Protein AF-A0A2V7IRA6-F1 (afdb_monomer_lite)

Radius of gyration: 22.28 Å; chains: 1; bounding box: 68×33×55 Å

pLDDT: mean 79.37, std 22.55, range [32.53, 98.31]

Secondary structure (DSSP, 8-state):
-HHHHHHHHHHHHHHHHHHHHHHHHHHHTT-TTHHHHHHHHHHHHHHHHTHHHHTSTTTHHHHHHHHHHHHHH--GGGGGGHHHHHHHHHHHHHHH-SS-----------------------HHHHHHHHTTS--

Structure (mmCIF, N/CA/C/O backbone):
data_AF-A0A2V7IRA6-F1
#
_entry.id   AF-A0A2V7IRA6-F1
#
loop_
_atom_site.group_PDB
_atom_site.id
_atom_site.type_symbol
_atom_site.label_atom_id
_atom_site.label_alt_id
_atom_site.label_comp_id
_atom_site.label_asym_id
_atom_site.label_entity_id
_atom_site.label_seq_id
_atom_site.pdbx_PDB_ins_code
_atom_site.Cartn_x
_atom_site.Cartn_y
_atom_site.Cartn_z
_atom_site.occupancy
_atom_site.B_iso_or_equiv
_atom_site.auth_seq_id
_atom_site.auth_comp_id
_atom_site.auth_asym_id
_atom_site.auth_atom_id
_atom_site.pdbx_PDB_model_num
ATOM 1 N N . MET A 1 1 ? 20.512 -2.013 -10.199 1.00 56.78 1 MET A N 1
ATOM 2 C CA . MET A 1 1 ? 19.152 -2.613 -10.204 1.00 56.78 1 MET A CA 1
ATOM 3 C C . MET A 1 1 ? 18.884 -3.564 -9.032 1.00 56.78 1 MET A C 1
ATOM 5 O O . MET A 1 1 ? 17.781 -3.515 -8.503 1.00 56.78 1 MET A O 1
ATOM 9 N N . ARG A 1 2 ? 19.842 -4.401 -8.581 1.00 58.44 2 ARG A N 1
ATOM 10 C CA . ARG A 1 2 ? 19.643 -5.320 -7.430 1.00 58.44 2 ARG A CA 1
ATOM 11 C C . ARG A 1 2 ? 19.246 -4.588 -6.133 1.00 58.44 2 ARG A C 1
ATOM 13 O O . ARG A 1 2 ? 18.361 -5.053 -5.430 1.00 58.44 2 ARG A O 1
ATOM 20 N N . THR A 1 3 ? 19.830 -3.411 -5.900 1.00 67.44 3 THR A N 1
ATOM 21 C CA . THR A 1 3 ? 19.567 -2.519 -4.756 1.00 67.44 3 THR A CA 1
ATOM 22 C C . THR A 1 3 ? 18.173 -1.888 -4.770 1.00 67.44 3 THR A C 1
ATOM 24 O O . THR A 1 3 ? 17.519 -1.822 -3.735 1.00 67.44 3 THR A O 1
ATOM 27 N N . THR A 1 4 ? 17.675 -1.475 -5.938 1.00 79.31 4 THR A N 1
ATOM 28 C CA . THR A 1 4 ? 16.339 -0.869 -6.092 1.00 79.31 4 THR A CA 1
ATOM 29 C C . THR A 1 4 ? 15.231 -1.893 -5.839 1.00 79.31 4 THR A C 1
ATOM 31 O O . THR A 1 4 ? 14.239 -1.605 -5.176 1.00 79.31 4 THR A O 1
ATOM 34 N N . ARG A 1 5 ? 15.429 -3.136 -6.295 1.00 85.69 5 ARG A N 1
ATOM 35 C CA . ARG A 1 5 ? 14.473 -4.225 -6.065 1.00 85.69 5 ARG A CA 1
ATOM 36 C C . ARG A 1 5 ? 14.426 -4.665 -4.600 1.00 85.69 5 ARG A C 1
ATOM 38 O O . ARG A 1 5 ? 13.337 -4.836 -4.065 1.00 85.69 5 ARG A O 1
ATOM 45 N N . SER A 1 6 ? 15.578 -4.833 -3.946 1.00 88.75 6 SER A N 1
ATOM 46 C CA . SER A 1 6 ? 15.619 -5.153 -2.511 1.00 88.75 6 SER A CA 1
ATOM 47 C C . SER A 1 6 ? 15.025 -4.030 -1.659 1.00 88.75 6 SER A C 1
ATOM 49 O O . SER A 1 6 ? 14.350 -4.305 -0.671 1.00 88.75 6 SER A O 1
ATOM 51 N N . HIS A 1 7 ? 15.224 -2.773 -2.065 1.00 91.50 7 HIS A N 1
ATOM 52 C CA . HIS A 1 7 ? 14.605 -1.627 -1.408 1.00 91.50 7 HIS A CA 1
ATOM 53 C C . HIS A 1 7 ? 13.076 -1.636 -1.548 1.00 91.50 7 HIS A C 1
ATOM 55 O O . HIS A 1 7 ? 12.379 -1.456 -0.553 1.00 91.50 7 HIS A O 1
ATOM 61 N N . LEU A 1 8 ? 12.545 -1.931 -2.740 1.00 93.44 8 LEU A N 1
ATOM 62 C CA . LEU A 1 8 ? 11.100 -2.044 -2.952 1.00 93.44 8 LEU A CA 1
ATOM 63 C C . LEU A 1 8 ? 10.472 -3.174 -2.119 1.00 93.44 8 LEU A C 1
ATOM 65 O O . LEU A 1 8 ? 9.415 -2.973 -1.529 1.00 93.44 8 LEU A O 1
ATOM 69 N N . ILE A 1 9 ? 11.143 -4.326 -1.999 1.00 94.69 9 ILE A N 1
ATOM 70 C CA . ILE A 1 9 ? 10.716 -5.414 -1.097 1.00 94.69 9 ILE A CA 1
ATOM 71 C C . ILE A 1 9 ? 10.638 -4.913 0.349 1.00 94.69 9 ILE A C 1
ATOM 73 O O . ILE A 1 9 ? 9.634 -5.129 1.025 1.00 94.69 9 ILE A O 1
ATOM 77 N N . ALA A 1 10 ? 11.672 -4.212 0.820 1.00 95.06 10 ALA A N 1
ATOM 78 C CA . ALA A 1 10 ? 11.691 -3.670 2.175 1.00 95.06 10 ALA A CA 1
ATOM 79 C C . ALA A 1 10 ? 10.567 -2.643 2.408 1.00 95.06 10 ALA A C 1
ATOM 81 O O . ALA A 1 10 ? 9.932 -2.670 3.462 1.00 95.06 10 ALA A O 1
ATOM 82 N N . LEU A 1 11 ? 10.278 -1.784 1.423 1.00 96.44 11 LEU A N 1
ATOM 83 C CA . LEU A 1 11 ? 9.166 -0.831 1.484 1.00 96.44 11 LEU A CA 1
ATOM 84 C C . LEU A 1 11 ? 7.808 -1.534 1.560 1.00 96.44 11 LEU A C 1
ATOM 86 O O . LEU A 1 11 ? 7.005 -1.197 2.426 1.00 96.44 11 LEU A O 1
ATOM 90 N N . LEU A 1 12 ? 7.556 -2.524 0.699 1.00 97.56 12 LEU A N 1
ATOM 91 C CA . LEU A 1 12 ? 6.306 -3.293 0.709 1.00 97.56 12 LEU A CA 1
ATOM 92 C C . LEU A 1 12 ? 6.109 -4.017 2.045 1.00 97.56 12 LEU A C 1
ATOM 94 O O . LEU A 1 12 ? 5.032 -3.939 2.638 1.00 97.56 12 LEU A O 1
ATOM 98 N N . ARG A 1 13 ? 7.174 -4.611 2.589 1.00 97.50 13 ARG A N 1
ATOM 99 C CA . ARG A 1 13 ? 7.142 -5.227 3.918 1.00 97.50 13 ARG A CA 1
ATOM 100 C C . ARG A 1 13 ? 6.831 -4.213 5.019 1.00 97.50 13 ARG A C 1
ATOM 102 O O . ARG A 1 13 ? 6.001 -4.486 5.886 1.00 97.50 13 ARG A O 1
ATOM 109 N N . ALA A 1 14 ? 7.458 -3.036 4.984 1.00 97.69 14 ALA A N 1
ATOM 110 C CA . ALA A 1 14 ? 7.208 -1.967 5.951 1.00 97.69 14 ALA A CA 1
ATOM 111 C C . ALA A 1 14 ? 5.759 -1.453 5.879 1.00 97.69 14 ALA A C 1
ATOM 113 O O . ALA A 1 14 ? 5.132 -1.247 6.919 1.00 97.69 14 ALA A O 1
ATOM 114 N N . ILE A 1 15 ? 5.199 -1.314 4.671 1.00 98.31 15 ILE A N 1
ATOM 115 C CA . ILE A 1 15 ? 3.780 -0.988 4.464 1.00 98.31 15 ILE A CA 1
ATOM 116 C C . ILE A 1 15 ? 2.901 -2.069 5.095 1.00 98.31 15 ILE A C 1
ATOM 118 O O . ILE A 1 15 ? 2.003 -1.739 5.866 1.00 98.31 15 ILE A O 1
ATOM 122 N N . GLY A 1 16 ? 3.179 -3.349 4.824 1.00 98.12 16 GLY A N 1
ATOM 123 C CA . GLY A 1 16 ? 2.429 -4.470 5.392 1.00 98.12 16 GLY A CA 1
ATOM 124 C C . GLY A 1 16 ? 2.450 -4.488 6.924 1.00 98.12 16 GLY A C 1
ATOM 125 O O . GLY A 1 16 ? 1.405 -4.661 7.553 1.00 98.12 16 GLY A O 1
ATOM 126 N N . GLN A 1 17 ? 3.612 -4.243 7.535 1.00 98.25 17 GLN A N 1
ATOM 127 C CA . GLN A 1 17 ? 3.756 -4.154 8.992 1.00 98.25 17 GLN A CA 1
ATOM 128 C C . GLN A 1 17 ? 2.999 -2.957 9.579 1.00 98.25 17 GLN A C 1
ATOM 130 O O . GLN A 1 17 ? 2.259 -3.115 10.550 1.00 98.25 17 GLN A O 1
ATOM 135 N N . GLN A 1 18 ? 3.145 -1.768 8.989 1.00 98.19 18 GLN A N 1
ATOM 136 C CA . GLN A 1 18 ? 2.459 -0.565 9.464 1.00 98.19 18 GLN A CA 1
ATOM 137 C C . GLN A 1 18 ? 0.939 -0.685 9.314 1.00 98.19 18 GLN A C 1
ATOM 139 O O . GLN A 1 18 ? 0.203 -0.307 10.223 1.00 98.19 18 GLN A O 1
ATOM 144 N N . ALA A 1 19 ? 0.469 -1.240 8.197 1.00 98.00 19 ALA A N 1
ATOM 145 C CA . ALA A 1 19 ? -0.948 -1.475 7.955 1.00 98.00 19 ALA A CA 1
ATOM 146 C C . ALA A 1 19 ? -1.514 -2.529 8.915 1.00 98.00 19 ALA A C 1
ATOM 148 O O . ALA A 1 19 ? -2.632 -2.366 9.389 1.00 98.00 19 ALA A O 1
ATOM 149 N N . GLY A 1 20 ? -0.732 -3.558 9.264 1.00 98.12 20 GLY A N 1
ATOM 150 C CA . GLY A 1 20 ? -1.092 -4.524 10.304 1.00 98.12 20 GLY A CA 1
ATOM 151 C C . GLY A 1 20 ? -1.267 -3.881 11.676 1.00 98.12 20 GLY A C 1
ATOM 152 O O . GLY A 1 20 ? -2.318 -4.049 12.282 1.00 98.12 20 GLY A O 1
ATOM 153 N N . ARG A 1 21 ? -0.302 -3.064 12.119 1.00 98.12 21 ARG A N 1
ATOM 154 C CA . ARG A 1 21 ? -0.420 -2.330 13.392 1.00 98.12 21 ARG A CA 1
ATOM 155 C C . ARG A 1 21 ? -1.655 -1.433 13.430 1.00 98.12 21 ARG A C 1
ATOM 157 O O . ARG A 1 21 ? -2.399 -1.454 14.403 1.00 98.12 21 ARG A O 1
ATOM 164 N N . LEU A 1 22 ? -1.897 -0.684 12.352 1.00 97.94 22 LEU A N 1
ATOM 165 C CA . LEU A 1 22 ? -3.089 0.155 12.240 1.00 97.94 22 LEU A CA 1
ATOM 166 C C . LEU A 1 22 ? -4.370 -0.681 12.229 1.00 97.94 22 LEU A C 1
ATOM 168 O O . LEU A 1 22 ? -5.328 -0.296 12.882 1.00 97.94 22 LEU A O 1
ATOM 172 N N . ALA A 1 23 ? -4.402 -1.820 11.536 1.00 97.94 23 ALA A N 1
ATOM 173 C CA . ALA A 1 23 ? -5.557 -2.711 11.559 1.00 97.94 23 ALA A CA 1
ATOM 174 C C . ALA A 1 23 ? -5.840 -3.224 12.980 1.00 97.94 23 ALA A C 1
ATOM 176 O O . ALA A 1 23 ? -6.986 -3.194 13.412 1.00 97.94 23 ALA A O 1
ATOM 177 N N . ASP A 1 24 ? -4.817 -3.618 13.737 1.00 98.06 24 ASP A N 1
ATOM 178 C CA . ASP A 1 24 ? -5.005 -4.072 15.119 1.00 98.06 24 ASP A CA 1
ATOM 179 C C . ASP A 1 24 ? -5.560 -2.952 16.015 1.00 98.06 24 ASP A C 1
ATOM 181 O O . ASP A 1 24 ? -6.464 -3.185 16.815 1.00 98.06 24 ASP A O 1
ATOM 185 N N . GLU A 1 25 ? -5.052 -1.725 15.874 1.00 97.81 25 GLU A N 1
ATOM 186 C CA . GLU A 1 25 ? -5.556 -0.560 16.612 1.00 97.81 25 GLU A CA 1
ATOM 187 C C . GLU A 1 25 ? -6.998 -0.207 16.233 1.00 97.81 25 GLU A C 1
ATOM 189 O O . GLU A 1 25 ? -7.833 -0.019 17.116 1.00 97.81 25 GLU A O 1
ATOM 194 N N . LEU A 1 26 ? -7.288 -0.129 14.931 1.00 97.62 26 LEU A N 1
ATOM 195 C CA . LEU A 1 26 ? -8.607 0.222 14.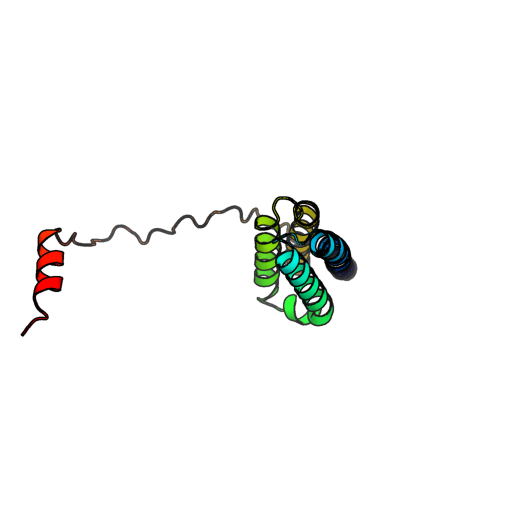400 1.00 97.62 26 LEU A CA 1
ATOM 196 C C . LEU A 1 26 ? -9.649 -0.842 14.747 1.00 97.62 26 LEU A C 1
ATOM 198 O O . LEU A 1 26 ? -10.786 -0.495 15.042 1.00 97.62 26 LEU A O 1
ATOM 202 N N . GLY A 1 27 ? -9.258 -2.119 14.755 1.00 96.50 27 GLY A N 1
ATOM 203 C CA . GLY A 1 27 ? -10.124 -3.222 15.164 1.00 96.50 27 GLY A CA 1
ATOM 204 C C . GLY A 1 27 ? -10.510 -3.134 16.640 1.00 96.50 27 GLY A C 1
ATOM 205 O O . GLY A 1 27 ? -11.675 -3.320 16.972 1.00 96.50 27 GLY A O 1
ATOM 206 N N . ARG A 1 28 ? -9.570 -2.771 17.527 1.00 97.31 28 ARG A N 1
ATOM 207 C CA . ARG A 1 28 ? -9.867 -2.563 18.959 1.00 97.31 28 ARG A CA 1
ATOM 208 C C . ARG A 1 28 ? -10.790 -1.375 19.216 1.00 97.31 28 ARG A C 1
ATOM 210 O O . ARG A 1 28 ? -11.502 -1.381 20.211 1.00 97.31 28 ARG A O 1
ATOM 217 N N . SER A 1 29 ? -10.741 -0.352 18.366 1.00 96.31 29 SER A N 1
ATOM 218 C CA . SER A 1 29 ? -11.606 0.826 18.473 1.00 96.31 29 SER A CA 1
ATOM 219 C C . SER A 1 29 ? -12.861 0.749 17.598 1.00 96.31 29 SER A C 1
ATOM 221 O O . SER A 1 29 ? -13.536 1.766 17.468 1.00 96.31 29 SER A O 1
ATOM 223 N N . GLU A 1 30 ? -13.129 -0.396 16.956 1.00 94.19 30 GLU A N 1
ATOM 224 C CA . GLU A 1 30 ? -14.241 -0.603 16.009 1.00 94.19 30 GLU A CA 1
ATOM 225 C C . GLU A 1 30 ? -14.334 0.487 14.923 1.00 94.19 30 GLU A C 1
ATOM 227 O O . GLU A 1 30 ? -15.408 0.900 14.483 1.00 94.19 30 GLU A O 1
ATOM 232 N N . ASP A 1 31 ? -13.180 0.987 14.478 1.00 97.00 31 ASP A N 1
ATOM 233 C CA . ASP A 1 31 ? -13.115 2.069 13.503 1.00 97.00 31 ASP A CA 1
ATOM 234 C C . ASP A 1 31 ? -13.456 1.540 12.101 1.00 97.00 31 ASP A C 1
ATOM 236 O O . ASP A 1 31 ? -12.922 0.529 11.635 1.00 97.00 31 ASP A O 1
ATOM 240 N N . TRP A 1 32 ? -14.319 2.267 11.391 1.00 96.19 32 TRP A N 1
ATOM 241 C CA . TRP A 1 32 ? -14.772 1.931 10.040 1.00 96.19 32 TRP A CA 1
ATOM 242 C C . TRP A 1 32 ? -13.632 1.831 9.009 1.00 96.19 32 TR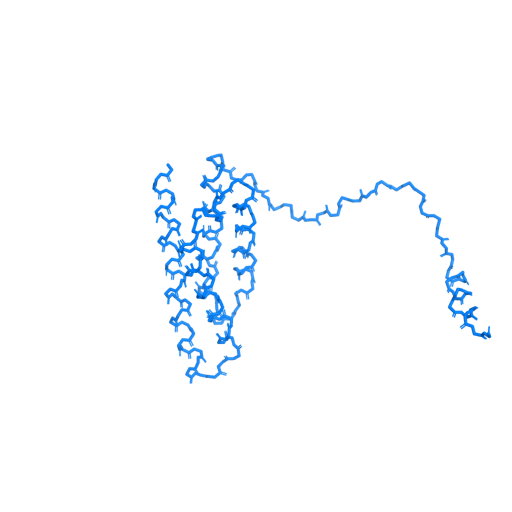P A C 1
ATOM 244 O O . TRP A 1 32 ? -13.825 1.235 7.949 1.00 96.19 32 TRP A O 1
ATOM 254 N N . GLN A 1 33 ? -12.447 2.391 9.285 1.00 96.94 33 GLN A N 1
ATOM 255 C CA . GLN A 1 33 ? -11.257 2.279 8.433 1.00 96.94 33 GLN A CA 1
ATOM 256 C C . GLN A 1 33 ? -10.512 0.941 8.597 1.00 96.94 33 GLN A C 1
ATOM 258 O O . GLN A 1 33 ? -9.586 0.671 7.821 1.00 96.94 33 GLN A O 1
ATOM 263 N N . TYR A 1 34 ? -10.899 0.092 9.559 1.00 97.38 34 TYR A N 1
ATOM 264 C CA . TYR A 1 34 ? -10.293 -1.225 9.787 1.00 97.38 34 TYR A CA 1
ATOM 265 C C . TYR A 1 34 ? -10.183 -2.077 8.504 1.00 97.38 34 TYR A C 1
ATOM 267 O O . TYR A 1 34 ? -9.067 -2.502 8.179 1.00 97.38 34 TYR A O 1
ATOM 275 N N . PRO A 1 35 ? -11.250 -2.267 7.697 1.00 97.94 35 PRO A N 1
ATOM 276 C CA . PRO A 1 35 ? -11.166 -3.079 6.483 1.00 97.94 35 PRO A CA 1
ATOM 277 C C . PRO A 1 35 ? -10.165 -2.525 5.462 1.00 97.94 35 PRO A C 1
ATOM 279 O O . PRO A 1 35 ? -9.487 -3.287 4.775 1.00 97.94 35 PRO A O 1
ATOM 282 N N . SER A 1 36 ? -10.018 -1.199 5.380 1.00 97.44 36 SER A N 1
ATOM 283 C CA . SER A 1 36 ? -9.040 -0.569 4.490 1.00 97.44 36 SER A CA 1
ATOM 284 C C . SER A 1 36 ? -7.600 -0.849 4.929 1.00 97.44 36 SER A C 1
ATOM 286 O O . SER A 1 36 ? -6.756 -1.131 4.079 1.00 97.44 36 SER A O 1
ATOM 288 N N . ALA A 1 37 ? -7.311 -0.825 6.234 1.00 97.75 37 ALA A N 1
ATOM 289 C CA . ALA A 1 37 ? -5.992 -1.193 6.752 1.00 97.75 37 ALA A CA 1
ATOM 290 C C . ALA A 1 37 ? -5.662 -2.670 6.464 1.00 97.75 37 ALA A C 1
ATOM 292 O O . ALA A 1 37 ? -4.558 -2.980 6.007 1.00 97.75 37 ALA A O 1
ATOM 293 N N . VAL A 1 38 ? -6.637 -3.569 6.641 1.00 98.25 38 VAL A N 1
ATOM 294 C CA . VAL A 1 38 ? -6.496 -4.997 6.307 1.00 98.25 38 VAL A CA 1
ATOM 295 C C . VAL A 1 38 ? -6.232 -5.198 4.813 1.00 98.25 38 VAL A C 1
ATOM 297 O O . VAL A 1 38 ? -5.309 -5.928 4.449 1.00 98.25 38 VAL A O 1
ATOM 300 N N . ALA A 1 39 ? -6.980 -4.514 3.943 1.00 98.06 39 ALA A N 1
ATOM 301 C CA . ALA A 1 39 ? -6.790 -4.601 2.497 1.00 98.06 39 ALA A CA 1
ATOM 302 C C . ALA A 1 39 ? -5.403 -4.099 2.067 1.00 98.06 39 ALA A C 1
ATOM 304 O O . ALA A 1 39 ? -4.715 -4.768 1.297 1.00 98.06 39 ALA A O 1
ATOM 305 N N . ILE A 1 40 ? -4.946 -2.956 2.597 1.00 98.00 40 ILE A N 1
ATOM 306 C CA . ILE A 1 40 ? -3.602 -2.431 2.299 1.00 98.00 40 ILE A CA 1
ATOM 307 C C . ILE A 1 40 ? -2.525 -3.429 2.736 1.00 98.00 40 ILE A C 1
ATOM 309 O O . ILE A 1 40 ? -1.585 -3.675 1.978 1.00 98.00 40 ILE A O 1
ATOM 313 N N . ARG A 1 41 ? -2.673 -4.047 3.915 1.00 98.19 41 ARG A N 1
ATOM 314 C CA . ARG A 1 41 ? -1.757 -5.098 4.377 1.00 98.19 41 ARG A CA 1
ATOM 315 C C . ARG A 1 41 ? -1.727 -6.283 3.411 1.00 98.19 41 ARG A C 1
ATOM 317 O O . ARG A 1 41 ? -0.640 -6.708 3.029 1.00 98.19 41 ARG A O 1
ATOM 324 N N . ALA A 1 42 ? -2.889 -6.807 3.026 1.00 98.19 42 ALA A N 1
ATOM 325 C CA . ALA A 1 42 ? -2.984 -7.956 2.126 1.00 98.19 42 ALA A CA 1
ATOM 326 C C . ALA A 1 42 ? -2.318 -7.665 0.773 1.00 98.19 42 ALA A C 1
ATOM 328 O O . ALA A 1 42 ? -1.466 -8.434 0.331 1.00 98.19 42 ALA A O 1
ATOM 329 N N . HIS A 1 43 ? -2.620 -6.510 0.174 1.00 97.44 43 HIS A N 1
ATOM 330 C CA . HIS A 1 43 ? -2.003 -6.088 -1.081 1.00 97.44 43 HIS A CA 1
ATOM 331 C C . HIS A 1 43 ? -0.487 -5.917 -0.962 1.00 97.44 43 HIS A C 1
ATOM 333 O O . HIS A 1 43 ? 0.244 -6.360 -1.840 1.00 97.44 43 HIS A O 1
ATOM 339 N N . ALA A 1 44 ? 0.011 -5.320 0.124 1.00 97.38 44 ALA A N 1
ATOM 340 C CA . ALA A 1 44 ? 1.447 -5.141 0.316 1.00 97.38 44 ALA A CA 1
ATOM 341 C C . ALA A 1 44 ? 2.197 -6.485 0.372 1.00 97.38 44 ALA A C 1
ATOM 343 O O . ALA A 1 44 ? 3.231 -6.634 -0.280 1.00 97.38 44 ALA A O 1
ATOM 344 N N . LEU A 1 45 ? 1.646 -7.473 1.086 1.00 96.38 45 LEU A N 1
ATOM 345 C CA . LEU A 1 45 ? 2.209 -8.826 1.161 1.00 96.38 45 LEU A CA 1
ATOM 346 C C . LEU A 1 45 ? 2.123 -9.564 -0.182 1.00 96.38 45 LEU A C 1
ATOM 348 O O . LEU A 1 45 ? 3.072 -10.237 -0.583 1.00 96.38 45 LEU A O 1
ATOM 352 N N . GLU A 1 46 ? 1.010 -9.412 -0.902 1.00 96.38 46 GLU A N 1
ATOM 353 C CA . GLU A 1 46 ? 0.833 -9.990 -2.236 1.00 96.38 46 GLU A CA 1
ATOM 354 C C . GLU A 1 46 ? 1.856 -9.424 -3.231 1.00 96.38 46 GLU A C 1
ATOM 356 O O . GLU A 1 46 ? 2.506 -10.182 -3.955 1.00 96.38 46 GLU A O 1
ATOM 361 N N . TYR A 1 47 ? 2.033 -8.100 -3.251 1.00 95.19 47 TYR A N 1
ATOM 362 C CA . TYR A 1 47 ? 3.013 -7.438 -4.108 1.00 95.19 47 TYR A CA 1
ATOM 363 C C . TYR A 1 47 ? 4.443 -7.827 -3.737 1.00 95.19 47 TYR A C 1
ATOM 365 O O . TYR A 1 47 ? 5.261 -7.998 -4.636 1.00 95.19 47 TYR A O 1
ATOM 373 N N . GLU A 1 48 ? 4.749 -7.990 -2.445 1.00 95.12 48 GLU A N 1
ATOM 374 C CA . GLU A 1 48 ? 6.056 -8.468 -1.984 1.00 95.12 48 GLU A CA 1
ATOM 375 C C . GLU A 1 48 ? 6.343 -9.879 -2.522 1.00 95.12 48 GLU A C 1
ATOM 377 O O . GLU A 1 48 ? 7.396 -10.105 -3.126 1.00 95.12 48 GLU A O 1
ATOM 382 N N . HIS A 1 49 ? 5.397 -10.810 -2.354 1.00 94.06 49 HIS A N 1
ATOM 383 C CA . HIS A 1 49 ? 5.554 -12.207 -2.766 1.00 94.06 49 HIS A CA 1
ATOM 384 C C . HIS A 1 49 ? 5.640 -12.360 -4.291 1.00 94.06 49 HIS A C 1
ATOM 386 O O . HIS A 1 49 ? 6.475 -13.102 -4.807 1.00 94.06 49 HIS A O 1
ATOM 392 N N . ASN A 1 50 ? 4.823 -11.598 -5.021 1.00 92.94 50 ASN A N 1
ATOM 393 C CA . ASN A 1 50 ? 4.690 -11.691 -6.476 1.00 92.94 50 ASN A CA 1
ATOM 394 C C . ASN A 1 50 ? 5.430 -10.570 -7.218 1.00 92.94 50 ASN A C 1
ATOM 396 O O . ASN A 1 50 ? 5.101 -10.246 -8.364 1.00 92.94 50 ASN A O 1
ATOM 400 N N . LEU A 1 51 ? 6.444 -9.963 -6.592 1.00 91.56 51 LEU A N 1
ATOM 401 C CA . LEU A 1 51 ? 7.064 -8.744 -7.110 1.00 91.56 51 LEU A CA 1
ATOM 402 C C . LEU A 1 51 ? 7.649 -8.916 -8.519 1.00 91.56 51 LEU A C 1
ATOM 404 O O . LEU A 1 51 ? 7.556 -8.004 -9.334 1.00 91.56 51 LEU A O 1
ATOM 408 N N . SER A 1 52 ? 8.225 -10.083 -8.839 1.00 90.00 52 SER A N 1
ATOM 409 C CA . SER A 1 52 ? 8.718 -10.386 -10.197 1.00 90.00 52 SER A CA 1
ATOM 410 C C . SER A 1 52 ? 7.632 -10.197 -11.255 1.00 90.00 52 SER A C 1
ATOM 412 O O . SER A 1 52 ? 7.889 -9.603 -12.298 1.00 90.00 52 SER A O 1
ATOM 414 N N . THR A 1 53 ? 6.432 -10.703 -10.970 1.00 89.44 53 THR A N 1
ATOM 415 C CA . THR A 1 53 ? 5.279 -10.668 -11.870 1.00 89.44 53 THR A CA 1
ATOM 416 C C . THR A 1 53 ? 4.823 -9.234 -12.078 1.00 89.44 53 THR A C 1
ATOM 418 O O . THR A 1 53 ? 4.637 -8.800 -13.210 1.00 89.44 53 THR A O 1
ATOM 421 N N . TYR A 1 54 ? 4.725 -8.463 -10.995 1.00 89.00 54 TYR A N 1
ATOM 422 C CA . TYR A 1 54 ? 4.298 -7.069 -11.064 1.00 89.00 54 TYR A CA 1
ATOM 423 C C . TYR A 1 54 ? 5.346 -6.129 -11.676 1.00 89.00 54 TYR A C 1
ATOM 425 O O . TYR A 1 54 ? 4.973 -5.115 -12.266 1.00 89.00 54 TYR A O 1
ATOM 433 N N . LEU A 1 55 ? 6.633 -6.476 -11.620 1.00 87.62 55 LEU A N 1
ATOM 434 C CA . LEU A 1 55 ? 7.715 -5.742 -12.286 1.00 87.62 55 LEU A CA 1
ATOM 435 C C . LEU A 1 55 ? 7.948 -6.158 -13.749 1.00 87.62 55 LEU A C 1
ATOM 437 O O . LEU A 1 55 ? 8.848 -5.619 -14.396 1.00 87.62 55 LEU A O 1
ATOM 441 N N . GLY A 1 56 ? 7.157 -7.094 -14.279 1.00 83.62 56 GLY A N 1
ATOM 442 C CA . GLY A 1 56 ? 7.186 -7.474 -15.687 1.00 83.62 56 GLY A CA 1
ATOM 443 C C . GLY A 1 56 ? 6.946 -6.299 -16.648 1.00 83.62 56 GLY A C 1
ATOM 444 O O . GLY A 1 56 ? 6.466 -5.218 -16.285 1.00 83.62 56 GLY A O 1
ATOM 445 N N . ARG A 1 57 ? 7.296 -6.502 -17.924 1.00 65.81 57 ARG A N 1
ATOM 446 C CA . ARG A 1 57 ? 7.111 -5.489 -18.974 1.00 65.81 57 ARG A CA 1
ATOM 447 C C . ARG A 1 57 ? 5.619 -5.142 -19.088 1.00 65.81 57 ARG A C 1
ATOM 449 O O . ARG A 1 57 ? 4.801 -6.017 -19.334 1.00 65.81 57 ARG A O 1
ATOM 456 N N . GLY A 1 58 ? 5.277 -3.866 -18.905 1.00 72.00 58 GLY A N 1
ATOM 457 C CA . GLY A 1 58 ? 3.899 -3.360 -18.987 1.00 72.00 58 GLY A CA 1
ATOM 458 C C . GLY A 1 58 ? 3.102 -3.392 -17.675 1.00 72.00 58 GLY A C 1
ATOM 459 O O . GLY A 1 58 ? 2.141 -2.638 -17.550 1.00 72.00 58 GLY A O 1
ATOM 460 N N . SER A 1 59 ? 3.511 -4.169 -16.666 1.00 84.44 59 SER A N 1
ATOM 461 C CA . SER A 1 59 ? 2.789 -4.263 -15.385 1.00 84.44 59 SER A CA 1
ATOM 462 C C . SER A 1 59 ? 3.294 -3.287 -14.320 1.00 84.44 59 SER A C 1
ATOM 464 O O . SER A 1 59 ? 2.519 -2.880 -13.454 1.00 84.44 59 SER A O 1
ATOM 466 N N . ALA A 1 60 ? 4.557 -2.857 -14.385 1.00 89.81 60 ALA A N 1
ATOM 467 C CA . ALA A 1 60 ? 5.119 -1.963 -13.372 1.00 89.81 60 ALA A CA 1
ATOM 468 C C . ALA A 1 60 ? 4.454 -0.572 -13.319 1.00 89.81 60 ALA A C 1
ATOM 470 O O . ALA A 1 60 ? 4.166 -0.113 -12.212 1.00 89.81 60 ALA A O 1
ATOM 471 N N . PRO A 1 61 ? 4.118 0.093 -14.449 1.00 91.25 61 PRO A N 1
ATOM 472 C CA . PRO A 1 61 ? 3.346 1.337 -14.400 1.00 91.25 61 PRO A CA 1
ATOM 473 C C . PRO A 1 61 ? 1.962 1.143 -13.768 1.00 91.25 61 PRO A C 1
ATOM 475 O O . PRO A 1 61 ? 1.492 2.004 -13.026 1.00 91.25 61 PRO A O 1
ATOM 478 N N . ALA A 1 62 ? 1.328 -0.011 -14.006 1.00 91.50 62 ALA A N 1
ATOM 479 C CA . ALA A 1 62 ? 0.045 -0.345 -13.398 1.00 91.50 62 ALA A CA 1
ATOM 480 C C . ALA A 1 62 ? 0.174 -0.568 -11.882 1.00 91.50 62 ALA A C 1
ATOM 482 O O . ALA A 1 62 ? -0.656 -0.065 -11.125 1.00 91.50 62 ALA A O 1
ATOM 483 N N . LEU A 1 63 ? 1.224 -1.262 -11.422 1.00 93.75 63 LEU A N 1
ATOM 484 C CA . LEU A 1 63 ? 1.516 -1.402 -9.992 1.00 93.75 63 LEU A CA 1
ATOM 485 C C . LEU A 1 63 ? 1.766 -0.032 -9.344 1.00 93.75 63 LEU A C 1
ATOM 487 O O . LEU A 1 63 ? 1.158 0.274 -8.320 1.00 93.75 63 LEU A O 1
ATOM 491 N N . ALA A 1 64 ? 2.599 0.812 -9.957 1.00 94.44 64 ALA A N 1
ATOM 492 C CA . ALA A 1 64 ? 2.875 2.153 -9.450 1.00 94.44 64 ALA A CA 1
ATOM 493 C C . ALA A 1 64 ? 1.592 2.996 -9.336 1.00 94.44 64 ALA A C 1
ATOM 495 O O . ALA A 1 64 ? 1.348 3.605 -8.297 1.00 94.44 64 ALA A O 1
ATOM 496 N N . SER A 1 65 ? 0.729 2.968 -10.357 1.00 94.44 65 SER A N 1
ATOM 497 C CA . SER A 1 65 ? -0.559 3.674 -10.334 1.00 94.44 65 SER A CA 1
ATOM 498 C C . SER A 1 65 ? -1.495 3.160 -9.232 1.00 94.44 65 SER A C 1
ATOM 500 O O . SER A 1 65 ? -2.157 3.958 -8.566 1.00 94.44 65 SER A O 1
ATOM 502 N N . ARG A 1 66 ? -1.533 1.842 -8.984 1.00 95.38 66 ARG A N 1
ATOM 503 C CA . ARG A 1 66 ? -2.317 1.258 -7.880 1.00 95.38 66 ARG A CA 1
ATOM 504 C C . ARG A 1 66 ? -1.812 1.728 -6.519 1.00 95.38 66 ARG A C 1
ATOM 506 O O . ARG A 1 66 ? -2.625 2.154 -5.703 1.00 95.38 66 ARG A O 1
ATOM 513 N N . LEU A 1 67 ? -0.498 1.688 -6.297 1.00 96.50 67 LEU A N 1
ATOM 514 C CA . LEU A 1 67 ? 0.125 2.136 -5.048 1.00 96.50 67 LEU A CA 1
ATOM 515 C C . LEU A 1 67 ? -0.143 3.625 -4.787 1.00 96.50 67 LEU A C 1
ATOM 517 O O . LEU A 1 67 ? -0.530 3.996 -3.680 1.00 96.50 67 LEU A O 1
ATOM 521 N N . ASP A 1 68 ? -0.022 4.471 -5.812 1.00 96.00 68 ASP A N 1
ATOM 522 C CA . ASP A 1 68 ? -0.270 5.910 -5.680 1.00 96.00 68 ASP A CA 1
ATOM 523 C C . ASP A 1 68 ? -1.758 6.221 -5.438 1.00 96.00 68 ASP A C 1
ATOM 525 O O . ASP A 1 68 ? -2.109 7.049 -4.596 1.00 96.00 68 ASP A O 1
ATOM 529 N N . ARG A 1 69 ? -2.667 5.476 -6.084 1.00 95.12 69 ARG A N 1
ATOM 530 C CA . ARG A 1 69 ? -4.108 5.571 -5.803 1.00 95.12 69 ARG A CA 1
ATOM 531 C C . ARG A 1 69 ? -4.433 5.151 -4.370 1.00 95.12 69 ARG A C 1
ATOM 533 O O . ARG A 1 69 ? -5.212 5.833 -3.710 1.00 95.12 69 ARG A O 1
ATOM 540 N N . GLN A 1 70 ? -3.836 4.069 -3.866 1.00 96.00 70 GLN A N 1
ATOM 541 C CA . GLN A 1 70 ? -3.990 3.675 -2.461 1.00 96.00 70 GLN A CA 1
ATOM 542 C C . GLN A 1 70 ? -3.486 4.781 -1.525 1.00 96.00 70 GLN A C 1
ATOM 544 O O . GLN A 1 70 ? -4.186 5.134 -0.578 1.00 96.00 70 GLN A O 1
ATOM 549 N N . ALA A 1 71 ? -2.337 5.392 -1.831 1.00 95.38 71 ALA A N 1
ATOM 550 C CA . ALA A 1 71 ? -1.804 6.519 -1.068 1.00 95.38 71 ALA A CA 1
ATOM 551 C C . ALA A 1 71 ? -2.770 7.718 -1.042 1.00 95.38 71 ALA A C 1
ATOM 553 O O . ALA A 1 71 ? -2.950 8.349 0.001 1.00 95.38 71 ALA A O 1
ATOM 554 N N . ALA A 1 72 ? -3.415 8.031 -2.169 1.00 94.62 72 ALA A N 1
ATOM 555 C CA . ALA A 1 72 ? -4.393 9.114 -2.262 1.00 94.62 72 ALA A CA 1
ATOM 556 C C . ALA A 1 72 ? -5.655 8.857 -1.418 1.00 94.62 72 ALA A C 1
ATOM 558 O O . ALA A 1 72 ? -6.232 9.803 -0.883 1.00 94.62 72 ALA A O 1
ATOM 559 N N . LEU A 1 73 ? -6.055 7.591 -1.265 1.00 94.00 73 LEU A N 1
ATOM 560 C CA . LEU A 1 73 ? -7.209 7.181 -0.457 1.00 94.00 73 LEU A CA 1
ATOM 561 C C . LEU A 1 73 ? -6.896 7.096 1.047 1.00 94.00 73 LEU A C 1
ATOM 563 O O . LEU A 1 73 ? -7.813 7.102 1.871 1.00 94.00 73 LEU A O 1
ATOM 567 N N . CYS A 1 74 ? -5.617 7.050 1.431 1.00 95.44 74 CYS A N 1
ATOM 568 C CA . CYS A 1 74 ? -5.203 7.072 2.830 1.00 95.44 74 CYS A CA 1
ATOM 569 C C . CYS A 1 74 ? -5.504 8.434 3.476 1.00 95.44 74 CYS A C 1
ATOM 571 O O . CYS A 1 74 ? -4.780 9.416 3.299 1.00 95.44 74 CYS A O 1
ATOM 573 N N . THR A 1 75 ? -6.565 8.472 4.280 1.00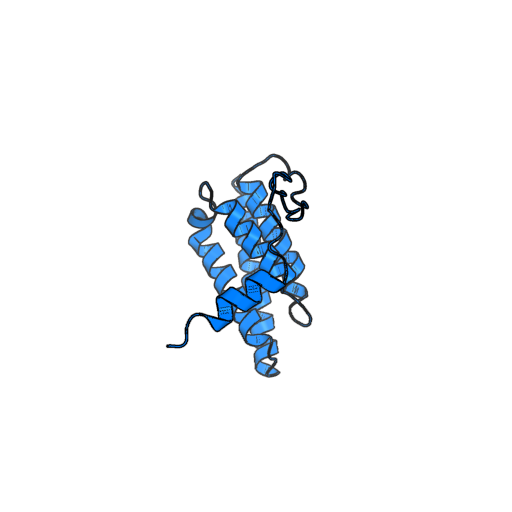 94.25 75 THR A N 1
ATOM 574 C CA . THR A 1 75 ? -7.018 9.647 5.036 1.00 94.25 75 THR A CA 1
ATOM 575 C C . THR A 1 75 ? -7.183 9.315 6.519 1.00 94.25 75 THR A C 1
ATOM 577 O O . THR A 1 75 ? -7.194 8.143 6.906 1.00 94.25 75 THR A O 1
ATOM 580 N N . ARG A 1 76 ? -7.311 10.352 7.361 1.00 95.50 76 ARG A N 1
ATOM 581 C CA . ARG A 1 76 ? -7.493 10.231 8.819 1.00 95.50 76 ARG A CA 1
ATOM 582 C C . ARG A 1 76 ? -6.461 9.288 9.452 1.00 95.50 76 ARG A C 1
ATOM 584 O O . ARG A 1 76 ? -5.266 9.569 9.385 1.00 95.50 76 ARG A O 1
ATOM 591 N N . ARG A 1 77 ? -6.891 8.161 10.030 1.00 96.38 77 ARG A N 1
ATOM 592 C CA . ARG A 1 77 ? -6.011 7.233 10.751 1.00 96.38 77 ARG A CA 1
ATOM 593 C C . ARG A 1 77 ? -5.063 6.457 9.839 1.00 96.38 77 ARG A C 1
ATOM 595 O O . ARG A 1 77 ? -4.063 5.933 10.317 1.00 96.38 77 ARG A O 1
ATOM 602 N N . LEU A 1 78 ? -5.324 6.439 8.532 1.00 97.12 78 LEU A N 1
ATOM 603 C CA . LEU A 1 78 ? -4.470 5.793 7.532 1.00 97.12 78 LEU A CA 1
ATOM 604 C C . LEU A 1 78 ? -3.399 6.724 6.945 1.00 97.12 78 LEU A C 1
ATOM 606 O O . LEU A 1 78 ? -2.551 6.253 6.190 1.00 97.12 78 LEU A O 1
ATOM 610 N N . VAL A 1 79 ? -3.392 8.021 7.289 1.00 96.94 79 VAL A N 1
ATOM 611 C CA . VAL A 1 79 ? -2.384 8.996 6.812 1.00 96.94 79 VAL A CA 1
ATOM 612 C C . VAL A 1 79 ? -0.935 8.502 6.953 1.00 96.94 79 VAL A C 1
ATOM 614 O O . VAL A 1 79 ? -0.170 8.722 6.012 1.00 96.94 79 VAL A O 1
ATOM 617 N N . PRO A 1 80 ? -0.535 7.782 8.023 1.00 96.19 80 PRO A N 1
ATOM 618 C CA . PRO A 1 80 ? 0.832 7.269 8.138 1.00 96.19 80 PRO A CA 1
ATOM 619 C C . PRO A 1 80 ? 1.270 6.325 7.002 1.00 96.19 80 PRO A C 1
ATOM 621 O O . PRO A 1 80 ? 2.465 6.195 6.753 1.00 96.19 80 PRO A O 1
ATOM 624 N N . LEU A 1 81 ? 0.336 5.676 6.294 1.00 97.25 81 LEU A N 1
ATOM 625 C CA . LEU A 1 81 ? 0.644 4.775 5.172 1.00 97.25 81 LEU A CA 1
ATOM 626 C C . LEU A 1 81 ? 0.914 5.522 3.861 1.00 97.25 81 LEU A C 1
ATOM 628 O O . LEU A 1 81 ? 1.628 5.013 2.996 1.00 97.25 81 LEU A O 1
ATOM 632 N N . LYS A 1 82 ? 0.372 6.735 3.714 1.00 97.12 82 LYS A N 1
ATOM 633 C CA . LYS A 1 82 ? 0.457 7.542 2.492 1.00 97.12 82 LYS A CA 1
ATOM 634 C C . LYS A 1 82 ? 1.891 7.758 1.983 1.00 97.12 82 LYS A C 1
ATOM 636 O O . LYS A 1 82 ? 2.127 7.460 0.811 1.00 97.12 82 LYS A O 1
ATOM 641 N N . PRO A 1 83 ? 2.858 8.243 2.792 1.00 96.62 83 PRO A N 1
ATOM 642 C CA . PRO A 1 83 ? 4.217 8.471 2.296 1.00 96.62 83 PRO A CA 1
ATOM 643 C C . PRO A 1 83 ? 4.908 7.172 1.862 1.00 96.62 83 PRO A C 1
ATOM 645 O O . PRO A 1 83 ? 5.612 7.168 0.856 1.00 96.62 83 PRO A O 1
ATOM 648 N N . LEU A 1 84 ? 4.659 6.060 2.564 1.00 96.94 84 LEU A N 1
ATOM 649 C CA . LEU A 1 84 ? 5.249 4.760 2.242 1.00 96.94 84 LEU A CA 1
ATOM 650 C C . LEU A 1 84 ? 4.725 4.217 0.906 1.00 96.94 84 LEU A C 1
ATOM 652 O O . LEU A 1 84 ? 5.509 3.791 0.059 1.00 96.94 84 LEU A O 1
ATOM 656 N N . LEU A 1 85 ? 3.407 4.275 0.699 1.00 97.44 85 LEU A N 1
ATOM 657 C CA . LEU A 1 85 ? 2.760 3.848 -0.545 1.00 97.44 85 LEU A CA 1
ATOM 658 C C . LEU A 1 85 ? 3.230 4.685 -1.742 1.00 97.44 85 LEU A C 1
ATOM 660 O O . LEU A 1 85 ? 3.574 4.128 -2.785 1.00 97.44 85 LEU A O 1
ATOM 664 N N . HIS A 1 86 ? 3.317 6.008 -1.576 1.00 96.19 86 HIS A N 1
ATOM 665 C CA . HIS A 1 86 ? 3.823 6.897 -2.621 1.00 96.19 86 HIS A CA 1
ATOM 666 C C . HIS A 1 86 ? 5.295 6.604 -2.955 1.00 96.19 86 HIS A C 1
ATOM 668 O O . HIS A 1 86 ? 5.663 6.497 -4.126 1.00 96.19 86 HIS A O 1
ATOM 674 N N . GLN A 1 87 ? 6.143 6.398 -1.942 1.00 95.50 87 GLN A N 1
ATOM 675 C CA . GLN A 1 87 ? 7.543 6.035 -2.160 1.0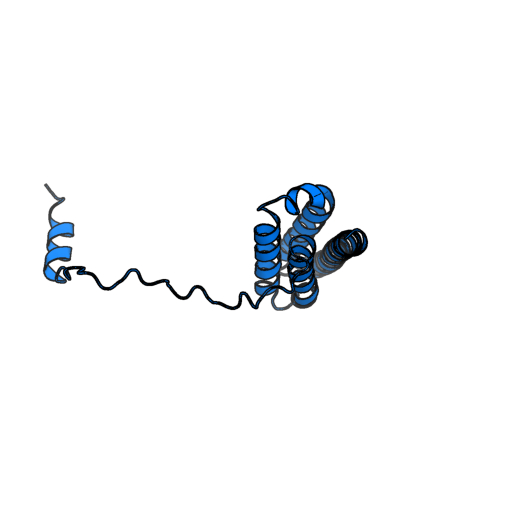0 95.50 87 GLN A CA 1
ATOM 676 C C . GLN A 1 87 ? 7.674 4.695 -2.900 1.00 95.50 87 GLN A C 1
ATOM 678 O O . GLN A 1 87 ? 8.461 4.592 -3.841 1.00 95.50 87 GLN A O 1
ATOM 683 N N . ALA A 1 88 ? 6.871 3.689 -2.544 1.00 95.38 88 ALA A N 1
ATOM 684 C CA . ALA A 1 88 ? 6.851 2.410 -3.251 1.00 95.38 88 ALA A CA 1
ATOM 685 C C . ALA A 1 88 ? 6.418 2.563 -4.724 1.00 95.38 88 ALA A C 1
ATOM 687 O O . ALA A 1 88 ? 6.992 1.911 -5.600 1.00 95.38 88 ALA A O 1
ATOM 688 N N . ALA A 1 89 ? 5.464 3.452 -5.024 1.00 94.69 89 ALA A N 1
ATOM 689 C CA . ALA A 1 89 ? 5.067 3.763 -6.399 1.00 94.69 89 ALA A CA 1
ATOM 690 C C . ALA A 1 89 ? 6.227 4.367 -7.210 1.00 94.69 89 ALA A C 1
ATOM 692 O O . ALA A 1 89 ? 6.519 3.913 -8.320 1.00 94.69 89 ALA A O 1
ATOM 693 N N . VAL A 1 90 ? 6.936 5.344 -6.636 1.00 92.50 90 VAL A N 1
ATOM 694 C CA . VAL A 1 90 ? 8.105 5.981 -7.267 1.00 92.50 90 VAL A CA 1
ATOM 695 C C . VAL A 1 90 ? 9.218 4.963 -7.524 1.00 92.50 90 VAL A C 1
ATOM 697 O O . VAL A 1 90 ? 9.772 4.917 -8.626 1.00 92.50 90 VAL A O 1
ATOM 700 N N . GLU A 1 91 ? 9.529 4.119 -6.541 1.00 91.56 91 GLU A N 1
ATOM 701 C CA . GLU A 1 91 ? 10.562 3.087 -6.673 1.00 91.56 91 GLU A CA 1
ATOM 702 C C . GLU A 1 91 ? 10.184 2.019 -7.705 1.00 91.56 91 GLU A C 1
ATOM 704 O O . GLU A 1 91 ? 11.033 1.595 -8.490 1.00 91.56 91 GLU A O 1
ATOM 709 N N . THR A 1 92 ? 8.903 1.653 -7.799 1.00 92.00 92 THR A N 1
ATOM 710 C CA . THR A 1 92 ? 8.403 0.742 -8.842 1.00 92.00 92 THR A CA 1
ATOM 711 C C . THR A 1 92 ? 8.721 1.269 -10.245 1.00 92.00 92 THR A C 1
ATOM 713 O O . THR A 1 92 ? 9.226 0.525 -11.089 1.00 92.00 92 THR A O 1
ATOM 716 N N . LEU A 1 93 ? 8.507 2.566 -10.494 1.00 89.12 93 LEU A N 1
ATOM 717 C CA . LEU A 1 93 ? 8.828 3.183 -11.786 1.00 89.12 93 LEU A CA 1
ATOM 718 C C . LEU A 1 93 ? 10.339 3.208 -12.054 1.00 89.12 93 LEU A C 1
ATOM 720 O O . LEU A 1 93 ? 10.762 2.865 -13.162 1.00 89.12 93 LEU A O 1
ATOM 724 N N . ARG A 1 94 ? 11.151 3.535 -11.038 1.00 85.88 94 ARG A N 1
ATOM 725 C CA . ARG A 1 94 ? 12.626 3.573 -11.131 1.00 85.88 94 ARG A CA 1
ATOM 726 C C . ARG A 1 94 ? 13.240 2.221 -11.484 1.00 85.88 94 ARG A C 1
ATOM 728 O O . ARG A 1 94 ? 14.252 2.173 -12.180 1.00 85.88 94 ARG A O 1
ATOM 735 N N . VAL A 1 95 ? 12.637 1.119 -11.032 1.00 81.69 95 VAL A N 1
ATOM 736 C CA . VAL A 1 95 ? 13.096 -0.231 -11.395 1.00 81.69 95 VAL A CA 1
ATOM 737 C C . VAL A 1 95 ? 12.920 -0.500 -12.893 1.00 81.69 95 VAL A C 1
ATOM 739 O O . VAL A 1 95 ? 13.741 -1.203 -13.477 1.00 81.69 95 VAL A O 1
ATOM 742 N N . THR A 1 96 ? 11.890 0.064 -13.530 1.00 73.06 96 THR A N 1
ATOM 743 C CA . THR A 1 96 ? 11.597 -0.175 -14.959 1.00 73.06 96 THR A CA 1
ATOM 744 C C . THR A 1 96 ? 12.128 0.879 -15.923 1.00 73.06 96 THR A C 1
ATOM 746 O O . THR A 1 96 ? 12.289 0.589 -17.105 1.00 73.06 96 THR A O 1
ATOM 749 N N . SER A 1 97 ? 12.445 2.075 -15.431 1.00 65.56 97 SER A N 1
ATOM 750 C CA . SER A 1 97 ? 13.102 3.136 -16.190 1.00 65.56 97 SER A CA 1
ATOM 751 C C . SER A 1 97 ? 14.117 3.833 -15.280 1.00 65.56 97 SER A C 1
ATOM 753 O O . SER A 1 97 ? 13.708 4.559 -14.375 1.00 65.56 97 SER A O 1
ATOM 755 N N . PRO A 1 98 ? 15.434 3.651 -15.494 1.00 57.53 98 PRO A N 1
ATOM 756 C CA . PRO A 1 98 ? 16.457 4.335 -14.702 1.00 57.53 98 PRO A CA 1
ATOM 757 C C . PRO A 1 98 ? 16.541 5.842 -15.002 1.00 57.53 98 PRO A C 1
ATOM 759 O O . PRO A 1 98 ? 17.179 6.575 -14.250 1.00 57.53 98 PRO A O 1
ATOM 762 N N . ALA A 1 99 ? 15.891 6.325 -16.068 1.00 53.28 99 ALA A N 1
ATOM 763 C CA . ALA A 1 99 ? 15.680 7.753 -16.272 1.00 53.28 99 ALA A CA 1
ATOM 764 C C . ALA A 1 99 ? 14.608 8.260 -15.288 1.00 53.28 99 ALA A C 1
ATOM 766 O O . ALA A 1 99 ? 13.581 7.588 -15.132 1.00 53.28 99 ALA A O 1
ATOM 767 N N . PRO A 1 100 ? 14.810 9.422 -14.633 1.00 44.88 100 PRO A N 1
ATOM 768 C CA . PRO A 1 100 ? 13.855 9.945 -13.665 1.00 44.88 100 PRO A CA 1
ATOM 769 C C . PRO A 1 100 ? 12.478 10.056 -14.327 1.00 44.88 100 PRO A C 1
ATOM 771 O O . PRO A 1 100 ? 12.402 10.523 -15.470 1.00 44.88 100 PRO A O 1
ATOM 774 N N . PRO A 1 101 ? 11.392 9.630 -13.655 1.00 49.84 101 PRO A N 1
ATOM 775 C CA . PRO A 1 101 ? 10.062 9.753 -14.223 1.00 49.84 101 PRO A CA 1
ATOM 776 C C . PRO A 1 101 ? 9.817 11.237 -14.497 1.00 49.84 101 PRO A C 1
ATOM 778 O O . PRO A 1 101 ? 9.699 12.043 -13.571 1.00 49.84 101 PRO A O 1
ATOM 781 N N . ARG A 1 102 ? 9.795 11.620 -15.782 1.00 46.53 102 ARG A N 1
ATOM 782 C CA . ARG A 1 102 ? 9.274 12.921 -16.213 1.00 46.53 102 ARG A CA 1
ATOM 783 C C . ARG A 1 102 ? 7.912 13.042 -15.556 1.00 46.53 102 ARG A C 1
ATOM 785 O O . ARG A 1 102 ? 7.099 12.150 -15.757 1.00 46.53 102 ARG A O 1
ATOM 792 N N . ARG A 1 103 ? 7.714 14.081 -14.736 1.00 45.16 103 ARG A N 1
ATOM 793 C CA . ARG A 1 103 ? 6.481 14.353 -13.984 1.00 45.16 103 ARG A CA 1
ATOM 794 C C . ARG A 1 103 ? 5.253 13.958 -14.813 1.00 45.16 103 ARG A C 1
ATOM 796 O O . ARG A 1 103 ? 4.789 14.748 -15.627 1.00 45.16 103 ARG A O 1
ATOM 803 N N . VAL A 1 104 ? 4.701 12.769 -14.571 1.00 44.62 104 VAL A N 1
ATOM 804 C CA . VAL A 1 104 ? 3.366 12.387 -15.049 1.00 44.62 104 VAL A CA 1
ATOM 805 C C . VAL A 1 104 ? 2.369 12.948 -14.034 1.00 44.62 104 VAL A C 1
ATOM 807 O O . VAL A 1 104 ? 1.600 12.243 -13.403 1.00 44.62 104 VAL A O 1
ATOM 810 N N . PHE A 1 105 ? 2.459 14.261 -13.830 1.00 39.97 105 PHE A N 1
ATOM 811 C CA . PHE A 1 105 ? 1.372 15.097 -13.339 1.00 39.97 105 PHE A CA 1
ATOM 812 C C . PHE A 1 105 ? 0.838 15.877 -14.545 1.00 39.97 105 PHE A C 1
ATOM 814 O O . PHE A 1 105 ? 0.800 17.101 -14.564 1.00 39.97 105 PHE A O 1
ATOM 821 N N . ALA A 1 106 ? 0.476 15.150 -15.593 1.00 40.66 106 ALA A N 1
ATOM 822 C CA . ALA A 1 106 ? -0.690 15.506 -16.373 1.00 40.66 106 ALA A CA 1
ATOM 823 C C . ALA A 1 106 ? -1.711 14.478 -15.886 1.00 40.66 106 ALA A C 1
ATOM 825 O O . ALA A 1 106 ? -1.600 13.300 -16.191 1.00 40.66 106 ALA A O 1
ATOM 826 N N . ILE A 1 107 ? -2.566 14.814 -14.917 1.00 39.00 107 ILE A N 1
ATOM 827 C CA . ILE A 1 107 ? -3.918 15.270 -15.252 1.00 39.00 107 ILE A CA 1
ATOM 828 C C . ILE A 1 107 ? -4.276 14.722 -16.630 1.00 39.00 107 ILE A C 1
ATOM 830 O O . ILE A 1 107 ? -3.756 15.215 -17.633 1.00 39.00 107 ILE A O 1
ATOM 834 N N . ASP A 1 108 ? -5.160 13.730 -16.650 1.00 34.88 108 ASP A N 1
ATOM 835 C CA . ASP A 1 108 ? -6.106 13.520 -17.736 1.00 34.88 108 ASP A CA 1
ATOM 836 C C . ASP A 1 108 ? -6.779 14.866 -18.055 1.00 34.88 108 ASP A C 1
ATOM 838 O O . ASP A 1 108 ? -7.923 15.146 -17.703 1.00 34.88 108 ASP A O 1
ATOM 842 N N . ARG A 1 109 ? -6.059 15.761 -18.733 1.00 39.69 109 ARG A N 1
ATOM 843 C CA . ARG A 1 109 ? -6.675 16.625 -19.708 1.00 39.69 109 ARG A CA 1
ATOM 844 C C . ARG A 1 109 ? -7.060 15.636 -20.778 1.00 39.69 109 ARG A C 1
ATOM 846 O O . ARG A 1 109 ? -6.225 15.254 -21.595 1.00 39.69 109 ARG A O 1
ATOM 853 N N . LEU A 1 110 ? -8.307 15.174 -20.679 1.00 38.22 110 LEU A N 1
ATOM 854 C CA . LEU A 1 110 ? -9.268 15.334 -21.759 1.00 38.22 110 LEU A CA 1
ATOM 855 C C . LEU A 1 110 ? -8.533 15.749 -23.029 1.00 38.22 110 LEU A C 1
ATOM 857 O O . LEU A 1 110 ? -8.427 16.935 -23.349 1.00 38.22 110 LEU A O 1
ATOM 861 N N . SER A 1 111 ? -7.956 14.762 -23.706 1.00 32.53 111 SER A N 1
ATOM 862 C CA . SER A 1 111 ? -7.654 14.915 -25.112 1.00 32.53 1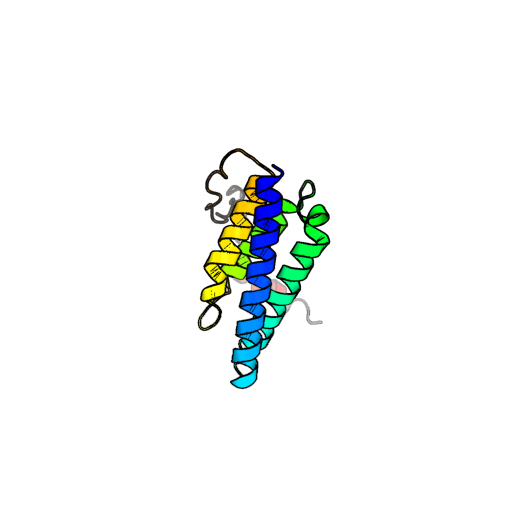11 SER A CA 1
ATOM 863 C C . SER A 1 111 ? -9.021 14.916 -25.762 1.00 32.53 111 SER A C 1
ATOM 865 O O . SER A 1 111 ? -9.606 13.883 -26.073 1.00 32.53 111 SER A O 1
ATOM 867 N N . SER A 1 112 ? -9.569 16.129 -25.782 1.00 34.84 112 SER A N 1
ATOM 868 C CA . SER A 1 112 ? -10.580 16.590 -26.702 1.00 34.84 112 SER A CA 1
ATOM 869 C C . SER A 1 112 ? -10.338 15.890 -28.037 1.00 34.84 112 SER A C 1
ATOM 871 O O . SER A 1 112 ? -9.269 16.085 -28.621 1.00 34.84 112 SER A O 1
ATOM 873 N N . PRO A 1 113 ? -11.282 15.089 -28.546 1.00 42.34 113 PRO A N 1
ATOM 874 C CA . PRO A 1 113 ? -11.351 14.924 -29.981 1.00 42.34 113 PRO A CA 1
ATOM 875 C C . PRO A 1 113 ? -11.617 16.319 -30.566 1.00 42.34 113 PRO A C 1
ATOM 877 O O . PRO A 1 113 ? -12.283 17.153 -29.943 1.00 42.34 113 PRO A O 1
ATOM 880 N N . GLU A 1 114 ? -11.009 16.616 -31.707 1.00 38.47 114 GLU A N 1
ATOM 881 C CA . GLU A 1 114 ? -11.165 17.888 -32.409 1.00 38.47 114 GLU A CA 1
ATOM 882 C C . GLU A 1 114 ? -12.646 18.305 -32.548 1.00 38.47 114 GLU A C 1
ATOM 884 O O . GLU A 1 114 ? -13.526 17.443 -32.665 1.00 38.47 114 GLU A O 1
ATOM 889 N N . PRO A 1 115 ? -12.962 19.615 -32.576 1.00 43.56 115 PRO A N 1
ATOM 890 C CA . PRO A 1 115 ? -14.326 20.103 -32.738 1.00 43.56 115 PRO A CA 1
ATOM 891 C C . PRO A 1 115 ? -14.757 19.994 -34.210 1.00 43.56 115 PRO A C 1
ATOM 893 O O . PRO A 1 115 ? -14.903 20.982 -34.924 1.00 43.56 115 PRO A O 1
ATOM 896 N N . GLY A 1 116 ? -14.977 18.767 -34.673 1.00 40.25 116 GLY A N 1
ATOM 897 C CA . GLY A 1 116 ? -15.529 18.453 -35.986 1.00 40.25 116 GLY A CA 1
ATOM 898 C C . GLY A 1 116 ? -16.988 18.016 -35.886 1.00 40.25 116 GLY A C 1
ATOM 899 O O . GLY A 1 116 ? -17.274 16.827 -35.881 1.00 40.25 116 GLY A O 1
ATOM 900 N N . ARG A 1 117 ? -17.911 18.985 -35.824 1.00 46.75 117 ARG A N 1
ATOM 901 C CA . ARG A 1 117 ? -19.367 18.833 -36.057 1.00 46.75 117 ARG A CA 1
ATOM 902 C C . ARG A 1 117 ? -20.082 17.703 -35.296 1.00 46.75 117 ARG A C 1
ATOM 904 O O . ARG A 1 117 ? -20.529 16.723 -35.885 1.00 46.75 117 ARG A O 1
ATOM 911 N N . TRP A 1 118 ? -20.402 17.954 -34.032 1.00 36.62 118 TRP A N 1
ATOM 912 C CA . TRP A 1 118 ? -21.592 17.351 -33.429 1.00 36.62 118 TRP A CA 1
ATOM 913 C C . TRP A 1 118 ? -22.755 18.317 -33.642 1.00 36.62 118 TRP A C 1
ATOM 915 O O . TRP A 1 118 ? -22.803 19.395 -33.052 1.00 36.62 118 TRP A O 1
ATOM 925 N N . ARG A 1 119 ? -23.667 17.971 -34.558 1.00 46.78 119 ARG A N 1
ATOM 926 C CA . ARG A 1 119 ? -24.946 18.676 -34.690 1.00 46.78 119 ARG A CA 1
ATOM 927 C C . ARG A 1 119 ? -25.656 18.568 -33.341 1.00 46.78 119 ARG A C 1
ATOM 929 O O . ARG A 1 119 ? -26.025 17.471 -32.934 1.00 46.78 119 ARG A O 1
ATOM 936 N N . HIS A 1 120 ? -25.824 19.692 -32.652 1.00 42.00 120 HIS A N 1
ATOM 937 C CA . HIS A 1 120 ? -26.668 19.766 -31.469 1.00 42.00 120 HIS A CA 1
ATOM 938 C C . HIS A 1 120 ? -28.091 19.363 -31.865 1.00 42.00 120 HIS A C 1
ATOM 940 O O . HIS A 1 120 ? -28.790 20.123 -32.534 1.00 42.00 120 HIS A O 1
ATOM 946 N N . ALA A 1 121 ? -28.513 18.164 -31.467 1.00 48.62 121 ALA A N 1
ATOM 947 C CA . ALA A 1 121 ? -29.928 17.847 -31.411 1.00 48.62 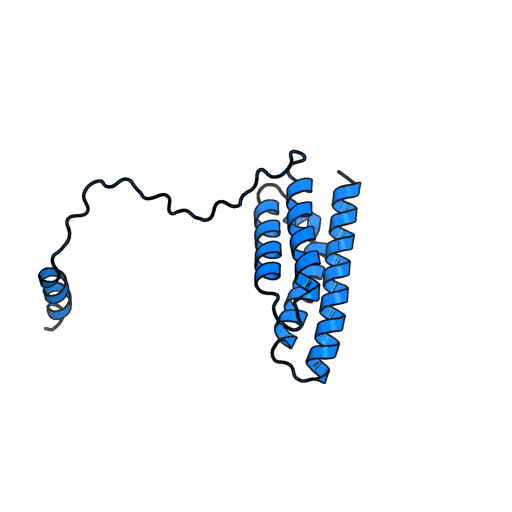121 ALA A CA 1
ATOM 948 C C . ALA A 1 121 ? -30.547 18.790 -30.375 1.00 48.62 121 ALA A C 1
ATOM 950 O O . ALA A 1 121 ? -30.132 18.828 -29.212 1.00 48.62 121 ALA A O 1
ATOM 951 N N . SER A 1 122 ? -31.484 19.615 -30.832 1.00 53.19 122 SER A N 1
ATOM 952 C CA . SER A 1 122 ? -32.247 20.508 -29.972 1.00 53.19 122 SER A CA 1
ATOM 953 C C . SER A 1 122 ? -32.980 19.676 -28.919 1.00 53.19 122 SER A C 1
ATOM 955 O O . SER A 1 122 ? -33.406 18.551 -29.175 1.00 53.19 122 SER A O 1
ATOM 957 N N . ARG A 1 123 ? -33.174 20.245 -27.727 1.00 48.94 123 ARG A N 1
ATOM 958 C CA . ARG A 1 123 ? -33.892 19.630 -26.596 1.00 48.94 123 ARG A CA 1
ATOM 959 C C . ARG A 1 123 ? -35.294 19.107 -26.978 1.00 48.94 123 ARG A C 1
ATOM 961 O O . ARG A 1 123 ? -35.822 18.237 -26.291 1.00 48.94 123 ARG A O 1
ATOM 968 N N . ALA A 1 124 ? -35.867 19.591 -28.084 1.00 52.62 124 ALA A N 1
ATOM 969 C CA . ALA A 1 124 ? -37.121 19.107 -28.661 1.00 52.62 124 ALA A CA 1
ATOM 970 C C . ALA A 1 124 ? -37.023 17.709 -29.318 1.00 52.62 124 ALA A C 1
ATOM 972 O O . ALA A 1 124 ? -38.002 16.963 -29.301 1.00 52.62 124 ALA A O 1
ATOM 973 N N . ASP A 1 125 ? -35.858 17.322 -29.847 1.00 54.38 125 ASP A N 1
ATOM 974 C CA . ASP A 1 125 ? -35.665 16.031 -30.527 1.00 54.38 125 ASP A CA 1
ATOM 975 C C . ASP A 1 125 ? -35.467 14.877 -29.535 1.00 54.38 125 ASP A C 1
ATOM 977 O O . ASP A 1 125 ? -35.949 13.768 -29.762 1.00 54.38 125 ASP A O 1
ATOM 981 N N . VAL A 1 126 ? -34.845 15.148 -28.383 1.00 51.25 126 VAL A N 1
ATOM 982 C CA . VAL A 1 126 ? -34.662 14.155 -27.307 1.00 51.25 126 VAL A CA 1
ATOM 983 C C . VAL A 1 126 ? -36.005 13.766 -26.679 1.00 51.25 126 VAL A C 1
ATOM 985 O O . VAL A 1 126 ? -36.232 12.597 -26.374 1.00 51.25 126 VAL A O 1
ATOM 988 N N . LEU A 1 127 ? -36.939 14.716 -26.548 1.00 49.53 127 LEU A N 1
ATOM 989 C CA . LEU A 1 127 ? -38.270 14.438 -25.999 1.00 49.53 127 LEU A CA 1
ATOM 990 C C . LEU A 1 127 ? -39.140 13.607 -26.955 1.00 49.53 127 LEU A C 1
ATOM 992 O O . LEU A 1 127 ? -39.913 12.771 -26.495 1.00 49.53 127 LEU A O 1
ATOM 996 N N . ARG A 1 128 ? -38.982 13.753 -28.277 1.00 52.41 128 ARG A N 1
ATOM 997 C CA . ARG A 1 128 ? -39.695 12.905 -29.253 1.00 52.41 128 ARG A CA 1
ATOM 998 C C . ARG A 1 128 ? -39.216 11.456 -29.262 1.00 52.41 128 ARG A C 1
ATOM 1000 O O . ARG A 1 128 ? -40.002 10.578 -29.603 1.00 52.41 128 ARG A O 1
ATOM 1007 N N . LEU A 1 129 ? -37.961 11.203 -28.890 1.00 49.62 129 LEU A N 1
ATOM 1008 C CA . LEU A 1 129 ? -37.405 9.850 -28.840 1.00 49.62 129 LEU A CA 1
ATOM 1009 C C . LEU A 1 129 ? -37.932 9.055 -27.634 1.00 49.62 129 LEU A C 1
ATOM 1011 O O . LEU A 1 129 ? -38.178 7.861 -27.752 1.00 49.62 129 LEU A O 1
ATOM 1015 N N . ILE A 1 130 ? -38.158 9.726 -26.500 1.00 54.41 130 ILE A N 1
ATOM 1016 C CA . ILE A 1 130 ? -38.615 9.088 -25.254 1.00 54.41 130 ILE A CA 1
ATOM 1017 C C . ILE A 1 130 ? -40.104 8.706 -25.321 1.00 54.41 130 ILE A C 1
ATOM 1019 O O . ILE A 1 130 ? -40.497 7.677 -24.786 1.00 54.41 130 ILE A O 1
ATOM 1023 N N . PHE A 1 131 ? -40.937 9.486 -26.017 1.00 50.16 131 PHE A N 1
ATOM 1024 C CA . PHE A 1 131 ? -42.388 9.255 -26.072 1.00 50.16 131 PHE A CA 1
ATOM 1025 C C . PHE A 1 131 ? -42.870 8.377 -27.244 1.00 50.16 131 PHE A C 1
ATOM 1027 O O . PHE A 1 131 ? -44.076 8.225 -27.418 1.00 50.16 131 PHE A O 1
ATOM 1034 N N . ARG A 1 132 ? -41.975 7.794 -28.062 1.00 47.75 132 ARG A N 1
ATOM 1035 C CA . ARG A 1 132 ? -42.371 6.988 -29.242 1.00 47.75 132 ARG A CA 1
ATOM 1036 C C . ARG A 1 132 ? -42.320 5.469 -29.045 1.00 47.75 132 ARG A C 1
ATOM 1038 O O . ARG A 1 132 ? -42.664 4.738 -29.966 1.00 47.75 132 ARG A O 1
ATOM 1045 N N . THR A 1 133 ? -41.936 4.983 -27.868 1.00 50.50 133 THR A N 1
ATOM 1046 C CA . THR A 1 133 ? -42.056 3.563 -27.497 1.00 50.50 133 THR A CA 1
ATOM 1047 C C . THR A 1 133 ? -43.219 3.404 -26.529 1.00 50.50 133 THR A C 1
ATOM 1049 O O . THR A 1 133 ? -43.036 3.416 -25.314 1.00 50.50 133 THR A O 1
ATOM 1052 N N . GLY A 1 134 ? -44.427 3.339 -27.077 1.00 49.31 134 GLY A N 1
ATOM 1053 C CA . GLY A 1 134 ? -45.644 3.248 -26.282 1.00 49.31 134 GLY A CA 1
ATOM 1054 C C . GLY A 1 134 ? -46.899 3.051 -27.118 1.00 49.31 134 GLY A C 1
ATOM 1055 O O . GLY A 1 134 ? -47.833 3.821 -26.940 1.00 49.31 134 GLY A O 1
ATOM 1056 N N . THR A 1 135 ? -46.889 2.062 -28.017 1.00 44.78 135 THR A N 1
ATOM 1057 C CA . THR A 1 135 ? -48.049 1.257 -28.454 1.00 44.78 135 THR A CA 1
ATOM 1058 C C . THR A 1 135 ? -47.533 -0.021 -29.089 1.00 44.78 135 THR A C 1
ATOM 1060 O O . THR A 1 135 ? -46.760 0.120 -30.066 1.00 44.78 135 THR A O 1
#

Sequence (135 aa):
MRTTRSHLIALLRAIGQQAGRLADELGRSEDWQYPSAVAIRAHALEYEHNLSTYLGRGSAPALASRLDRQAALCTRRLVPLKPLLHQAAVETLRVTSPAPPRRVFAIDRLSSPEPGRWRHASRADVLRLIFRTGT

Foldseek 3Di:
DVVLLVVLLVLLVVLLVVLVVLLVVCVVVVNPCNVLSVVSNVVSVVCSVCVVVCLDDPNLLVQLVVLQVSLVVQDDSRVVSNVSSNVSSLSSVCSNPVPRPPPPPDDPPPPDDDPDDDDPDPPVVVVVVVPPPDD